Protein AF-A0A973DYG2-F1 (afdb_monomer)

Secondary structure (DSSP, 8-state):
--HHHHHHS-HHHHHHHHHHHHHHTS-HHHHHHHHHHHHHHHHHH-GGGS-SSHHHHHHHHHHHHT-

pLDDT: mean 81.25, std 12.56, range [51.75, 95.94]

Foldseek 3Di:
DLVVVLVPDDPVVNVVLVVVCVVVVHDSSVSVVVVVVVVLVCLVPPLVPDDPDPVSVVSVVVNVVVD

Radius of gyration: 13.35 Å; Cα contacts (8 Å, |Δi|>4): 43; chains: 1; bounding box: 33×29×31 Å

Sequence (67 aa):
MMSDLVDTLPPTHRRMVRHMAQSAGVSEGAIAREILRAYLDLAREAPSALPMDCTKRQALSAVRSAR

Structure (mmCIF, N/CA/C/O backbone):
data_AF-A0A973DYG2-F1
#
_entry.id   AF-A0A973DYG2-F1
#
loop_
_atom_site.group_PDB
_atom_site.id
_atom_site.type_symbol
_atom_site.label_atom_id
_atom_site.label_alt_id
_atom_site.label_comp_id
_atom_site.label_asym_id
_atom_site.label_entity_id
_atom_site.label_seq_id
_atom_site.pdbx_PDB_ins_code
_atom_site.Cartn_x
_atom_site.Cartn_y
_atom_site.Cartn_z
_atom_site.occupancy
_atom_site.B_iso_or_equiv
_atom_site.auth_seq_id
_atom_site.auth_comp_id
_atom_site.auth_asym_id
_atom_site.auth_atom_id
_atom_site.pdbx_PDB_model_num
ATOM 1 N N . MET A 1 1 ? 0.565 -0.952 15.320 1.00 54.12 1 MET A N 1
ATOM 2 C CA . MET A 1 1 ? 1.606 -1.345 14.349 1.00 54.12 1 MET A CA 1
ATOM 3 C C . MET A 1 1 ? 1.203 -1.148 12.888 1.00 54.12 1 MET A C 1
ATOM 5 O O . MET A 1 1 ? 1.950 -0.475 12.202 1.00 54.12 1 MET A O 1
ATOM 9 N N . MET A 1 2 ? 0.052 -1.629 12.379 1.00 57.12 2 MET A N 1
ATOM 10 C CA . MET A 1 2 ? -0.372 -1.285 10.996 1.00 57.12 2 MET A CA 1
ATOM 11 C C . MET A 1 2 ? -1.180 0.024 10.889 1.00 57.12 2 MET A C 1
ATOM 13 O O . MET A 1 2 ? -1.111 0.684 9.856 1.00 57.12 2 MET A O 1
ATOM 17 N N . SER A 1 3 ? -1.893 0.435 11.949 1.00 58.44 3 SER A N 1
ATOM 18 C CA . SER A 1 3 ? -2.487 1.785 12.024 1.00 58.44 3 SER A CA 1
ATOM 19 C C . SER A 1 3 ? -1.419 2.879 11.952 1.00 58.44 3 SER A C 1
ATOM 21 O O . SER A 1 3 ? -1.611 3.859 11.244 1.00 58.44 3 SER A O 1
ATOM 23 N N . ASP A 1 4 ? -0.245 2.642 12.551 1.00 70.38 4 ASP A N 1
ATOM 24 C CA . ASP A 1 4 ? 0.888 3.580 12.525 1.00 70.38 4 ASP A CA 1
ATOM 25 C C . ASP A 1 4 ? 1.376 3.863 11.093 1.00 70.38 4 ASP A C 1
ATOM 27 O O . ASP A 1 4 ? 1.804 4.971 10.776 1.00 70.38 4 ASP A O 1
ATOM 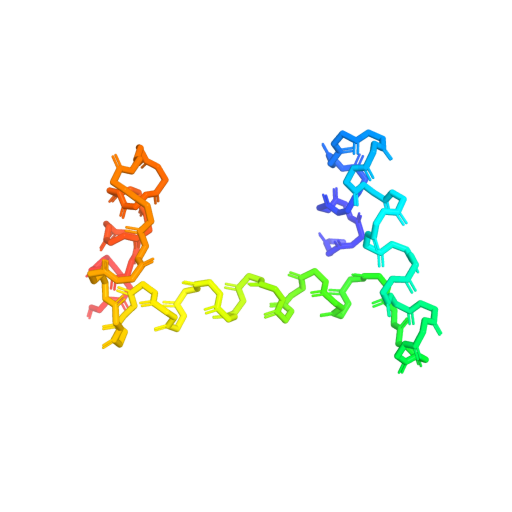31 N N . LEU A 1 5 ? 1.258 2.888 10.183 1.00 75.56 5 LEU A N 1
ATOM 32 C CA . LEU A 1 5 ? 1.598 3.090 8.776 1.00 75.56 5 LEU A CA 1
ATOM 33 C C . LEU A 1 5 ? 0.594 4.029 8.096 1.00 75.56 5 LEU A C 1
ATOM 35 O O . LEU A 1 5 ? 0.990 4.943 7.382 1.00 75.56 5 LEU A O 1
ATOM 39 N N . VAL A 1 6 ? -0.704 3.841 8.335 1.00 81.50 6 VAL A N 1
ATOM 40 C CA . VAL A 1 6 ? -1.745 4.704 7.757 1.00 81.50 6 VAL A CA 1
ATOM 41 C C . VAL A 1 6 ? -1.624 6.135 8.295 1.00 81.50 6 VAL A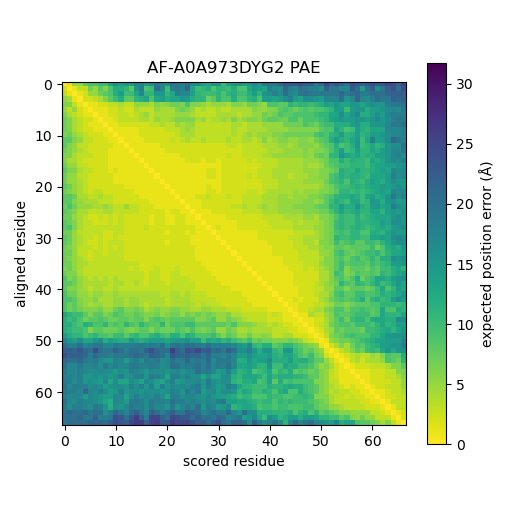 C 1
ATOM 43 O O . VAL A 1 6 ? -1.813 7.099 7.549 1.00 81.50 6 VAL A O 1
ATOM 46 N N . ASP A 1 7 ? -1.212 6.284 9.553 1.00 84.56 7 ASP A N 1
ATOM 47 C CA . ASP A 1 7 ? -1.014 7.582 10.195 1.00 84.56 7 ASP A CA 1
ATOM 48 C C . ASP A 1 7 ? 0.250 8.331 9.755 1.00 84.56 7 ASP A C 1
ATOM 50 O O . ASP A 1 7 ? 0.298 9.561 9.864 1.00 84.56 7 ASP A O 1
ATOM 54 N N . THR A 1 8 ? 1.238 7.634 9.190 1.00 86.12 8 THR A N 1
ATOM 55 C CA . THR A 1 8 ? 2.427 8.260 8.580 1.00 86.12 8 THR A CA 1
ATOM 56 C C . THR A 1 8 ? 2.191 8.700 7.133 1.00 86.12 8 THR A C 1
ATOM 58 O O . THR A 1 8 ? 2.976 9.478 6.590 1.00 86.12 8 THR A O 1
ATOM 61 N N . LEU A 1 9 ? 1.088 8.273 6.503 1.00 83.25 9 LEU A N 1
ATOM 62 C CA . LEU A 1 9 ? 0.747 8.701 5.149 1.00 83.25 9 LEU A CA 1
ATOM 63 C C . LEU A 1 9 ? 0.372 10.191 5.098 1.00 83.25 9 LEU A C 1
ATOM 65 O O . LEU A 1 9 ? -0.310 10.703 6.003 1.00 83.25 9 LEU A O 1
ATOM 69 N N . PRO A 1 10 ? 0.698 10.879 3.984 1.00 91.88 10 PRO A N 1
ATOM 70 C CA . PRO A 1 10 ? 0.194 12.218 3.725 1.00 91.88 10 PRO A CA 1
ATOM 71 C C . PRO A 1 10 ? -1.343 12.270 3.809 1.00 91.88 10 PRO A C 1
ATOM 73 O O . PRO A 1 10 ? -2.014 11.302 3.424 1.00 91.88 10 PRO A O 1
ATOM 76 N N . PRO A 1 11 ? -1.937 13.396 4.249 1.00 89.94 11 PRO A N 1
ATOM 77 C CA . PRO A 1 11 ? -3.372 13.485 4.536 1.00 89.94 11 PRO A CA 1
ATOM 78 C C . PRO A 1 11 ? -4.287 13.065 3.377 1.00 89.94 11 PRO A C 1
ATOM 80 O O . PRO A 1 11 ? -5.358 12.499 3.593 1.00 89.94 11 PRO A O 1
ATOM 83 N N . THR A 1 12 ? -3.882 13.324 2.133 1.00 91.75 12 THR A N 1
ATOM 84 C CA . THR A 1 12 ? -4.640 12.930 0.935 1.00 91.75 12 THR A CA 1
ATOM 85 C C . THR A 1 12 ? -4.682 11.412 0.757 1.00 91.75 12 THR A C 1
ATOM 87 O O . THR A 1 12 ? -5.756 10.853 0.551 1.00 91.75 12 THR A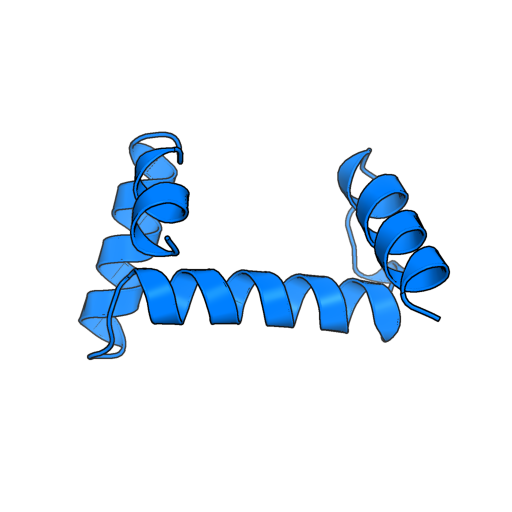 O 1
ATOM 90 N N . HIS A 1 13 ? -3.551 10.724 0.920 1.00 91.19 13 HIS A N 1
ATOM 91 C CA . HIS A 1 13 ? -3.494 9.263 0.814 1.00 91.19 13 HIS A CA 1
ATOM 92 C C . HIS A 1 13 ? -4.203 8.580 1.983 1.00 91.19 13 HIS A C 1
ATOM 94 O O . HIS A 1 13 ? -4.906 7.595 1.782 1.00 91.19 13 HIS A O 1
ATOM 100 N N . ARG A 1 14 ? -4.109 9.149 3.189 1.00 92.06 14 ARG A N 1
ATOM 101 C CA . ARG A 1 14 ? -4.849 8.659 4.357 1.00 92.06 14 ARG A CA 1
ATOM 102 C C . ARG A 1 14 ? -6.360 8.699 4.141 1.00 92.06 14 ARG A C 1
ATOM 104 O O . ARG A 1 14 ? -7.044 7.715 4.402 1.00 92.06 14 ARG A O 1
ATOM 111 N N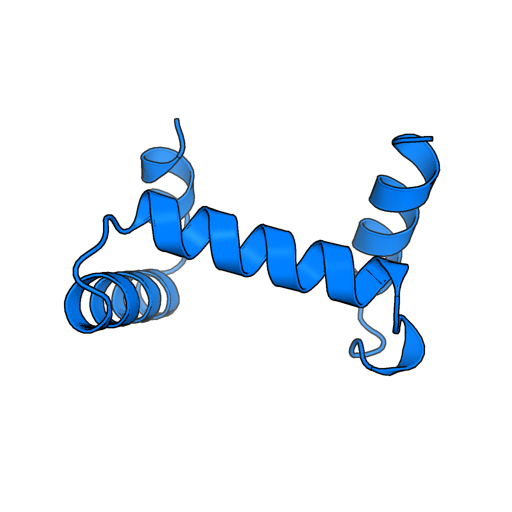 . ARG A 1 15 ? -6.880 9.810 3.601 1.00 93.44 15 ARG A N 1
ATOM 112 C CA . ARG A 1 15 ? -8.302 9.936 3.234 1.00 93.44 15 ARG A CA 1
ATOM 113 C C . ARG A 1 15 ? -8.724 8.880 2.215 1.00 93.44 15 ARG A C 1
ATOM 115 O O . ARG A 1 15 ? -9.788 8.289 2.366 1.00 93.44 15 ARG A O 1
ATOM 122 N N . MET A 1 16 ? -7.876 8.608 1.226 1.00 94.19 16 MET A N 1
ATOM 123 C CA . MET A 1 16 ? -8.124 7.567 0.230 1.00 94.19 16 MET A CA 1
ATOM 124 C C . MET A 1 16 ? -8.188 6.168 0.864 1.00 94.19 16 MET A C 1
ATOM 126 O O . MET A 1 16 ? -9.142 5.435 0.619 1.00 94.19 16 MET A O 1
ATOM 130 N N . VAL A 1 17 ? -7.226 5.812 1.726 1.00 92.62 17 VAL A N 1
ATOM 131 C CA . VAL A 1 17 ? -7.211 4.523 2.446 1.00 92.62 17 VAL A CA 1
ATOM 132 C C . VAL A 1 17 ? -8.448 4.363 3.326 1.00 92.62 17 VAL A C 1
ATOM 134 O O . VAL A 1 17 ? -9.092 3.316 3.284 1.00 92.62 17 VAL A O 1
ATOM 137 N N . ARG A 1 18 ? -8.835 5.416 4.053 1.00 93.81 18 ARG A N 1
ATOM 138 C CA . ARG A 1 18 ? -10.063 5.431 4.855 1.00 93.81 18 ARG A CA 1
ATOM 139 C C . ARG A 1 18 ? -11.308 5.171 4.012 1.00 93.81 18 ARG A C 1
ATOM 141 O O . ARG A 1 18 ? -12.134 4.350 4.394 1.00 93.81 18 ARG A O 1
ATOM 148 N N . HIS A 1 19 ? -11.430 5.826 2.861 1.00 95.88 19 HIS A N 1
ATOM 149 C CA . HIS A 1 19 ? -12.568 5.627 1.964 1.00 95.88 19 HIS A CA 1
ATOM 150 C C . HIS A 1 19 ? -12.635 4.190 1.422 1.00 95.88 19 HIS A C 1
ATOM 152 O O . HIS A 1 19 ? -13.707 3.586 1.394 1.00 95.88 19 HIS A O 1
ATOM 158 N N . MET A 1 20 ? -11.497 3.619 1.017 1.00 95.06 20 MET A N 1
ATOM 159 C CA . MET A 1 20 ? -11.428 2.228 0.552 1.00 95.06 20 MET A CA 1
ATOM 160 C C . MET A 1 20 ? -11.816 1.244 1.660 1.00 95.06 20 MET A C 1
ATOM 162 O O . MET A 1 20 ? -12.601 0.333 1.420 1.00 95.06 20 MET A O 1
ATOM 166 N N . ALA A 1 21 ? -11.327 1.468 2.881 1.00 94.50 21 ALA A N 1
ATOM 167 C CA . ALA A 1 21 ? -11.648 0.640 4.040 1.00 94.50 21 ALA A CA 1
ATOM 168 C C . ALA A 1 21 ? -13.142 0.683 4.379 1.00 94.50 21 ALA A C 1
ATOM 170 O O . ALA A 1 21 ? -13.760 -0.363 4.566 1.00 94.50 21 ALA A O 1
ATOM 171 N N . GLN A 1 22 ? -13.740 1.878 4.360 1.00 95.88 22 GLN A N 1
ATOM 172 C CA . GLN A 1 22 ? -15.182 2.058 4.540 1.00 95.88 22 GLN A CA 1
ATOM 173 C C . GLN A 1 22 ? -15.989 1.353 3.445 1.00 95.88 22 GLN A C 1
ATOM 175 O O . GLN A 1 22 ? -16.936 0.639 3.757 1.00 95.88 22 GLN A O 1
ATOM 180 N N . SER A 1 23 ? -15.590 1.507 2.180 1.00 95.94 23 SER A N 1
ATOM 181 C CA . SER A 1 23 ? -16.286 0.895 1.037 1.00 95.94 23 SER A CA 1
ATOM 182 C C . SER A 1 23 ? -16.229 -0.634 1.070 1.00 95.94 23 SER A C 1
ATOM 184 O O . SER A 1 23 ? -17.186 -1.295 0.683 1.00 95.94 23 SER A O 1
ATOM 186 N N . ALA A 1 24 ? -15.116 -1.197 1.545 1.00 94.00 24 ALA A N 1
ATOM 187 C CA . ALA A 1 24 ? -14.909 -2.638 1.653 1.00 94.00 24 ALA A CA 1
ATOM 188 C C . ALA A 1 24 ? -15.400 -3.237 2.988 1.00 94.00 24 ALA A C 1
ATOM 190 O O . ALA A 1 24 ? -15.361 -4.453 3.153 1.00 94.00 24 ALA A O 1
ATOM 191 N N . GLY A 1 25 ? -15.844 -2.416 3.948 1.00 95.12 25 GLY A N 1
ATOM 192 C CA . GLY A 1 25 ? -16.283 -2.883 5.267 1.00 95.12 25 GLY A CA 1
ATOM 193 C C . GLY A 1 25 ? -15.164 -3.489 6.125 1.00 95.12 25 GLY A C 1
ATOM 194 O O . GLY A 1 25 ? -15.426 -4.343 6.969 1.00 95.12 25 GLY A O 1
ATOM 195 N N . VAL A 1 26 ? -13.914 -3.071 5.915 1.00 94.75 26 VAL A N 1
ATOM 196 C CA . VAL A 1 26 ? -12.734 -3.579 6.638 1.00 94.75 26 VAL A CA 1
ATOM 197 C C . VAL A 1 26 ? -11.977 -2.445 7.335 1.00 94.75 26 VAL A C 1
ATOM 199 O O . VAL A 1 26 ? -12.296 -1.268 7.184 1.00 94.75 26 VAL A O 1
ATOM 202 N N . SER A 1 27 ? -10.950 -2.779 8.122 1.00 92.94 27 SER A N 1
ATOM 203 C CA . SER A 1 27 ? -10.114 -1.767 8.779 1.00 92.94 27 SER A CA 1
ATOM 204 C C . SER A 1 27 ? -9.129 -1.101 7.808 1.00 92.94 27 SER A C 1
ATOM 206 O O . SER A 1 27 ? -8.645 -1.722 6.860 1.00 92.94 27 SER A O 1
ATOM 208 N N . GLU A 1 28 ? -8.757 0.153 8.086 1.00 91.56 28 GLU A N 1
ATOM 209 C CA . GLU A 1 28 ? -7.750 0.897 7.306 1.00 91.56 28 GLU A CA 1
ATOM 210 C C . GLU A 1 28 ? -6.416 0.133 7.209 1.00 91.56 28 GLU A C 1
ATOM 212 O O . GLU A 1 28 ? -5.793 0.073 6.149 1.00 91.56 28 GLU A O 1
ATOM 217 N N . GLY A 1 29 ? -6.012 -0.527 8.300 1.00 89.56 29 GLY A N 1
ATOM 218 C CA . GLY A 1 29 ? -4.806 -1.352 8.340 1.00 89.56 29 GLY A CA 1
ATOM 219 C C . GLY A 1 29 ? -4.894 -2.642 7.512 1.00 89.56 29 GLY A C 1
ATOM 220 O O . GLY A 1 29 ? -3.856 -3.136 7.067 1.00 89.56 29 GLY A O 1
ATOM 221 N N . ALA A 1 30 ? -6.095 -3.191 7.293 1.00 90.06 30 ALA A N 1
ATOM 222 C CA . ALA A 1 30 ? -6.294 -4.335 6.402 1.00 90.06 30 ALA A CA 1
ATOM 223 C C . ALA A 1 30 ? -6.111 -3.915 4.937 1.00 90.06 30 ALA A C 1
ATOM 225 O O . ALA A 1 30 ? -5.297 -4.517 4.240 1.00 90.06 30 ALA A O 1
ATOM 226 N N . ILE A 1 31 ? -6.745 -2.812 4.521 1.00 93.94 31 ILE A N 1
ATOM 227 C CA . ILE A 1 31 ? -6.563 -2.239 3.176 1.00 93.94 31 ILE A CA 1
ATOM 228 C C . ILE A 1 31 ? -5.106 -1.876 2.912 1.00 93.94 31 ILE A C 1
ATOM 230 O O . ILE A 1 31 ? -4.566 -2.228 1.867 1.00 93.94 31 ILE A O 1
ATOM 234 N 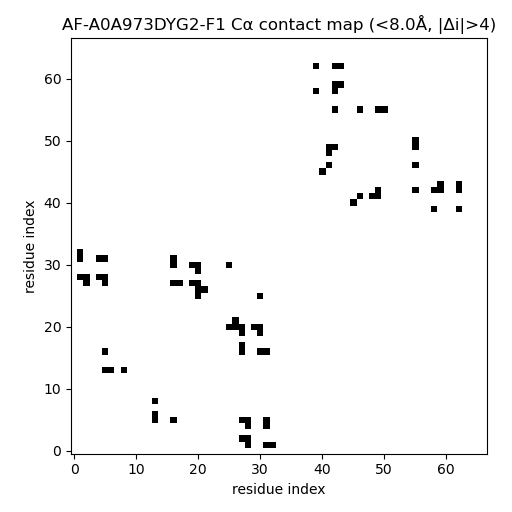N . ALA A 1 32 ? -4.436 -1.206 3.853 1.00 89.88 32 ALA A N 1
ATOM 235 C CA . ALA A 1 32 ? -3.034 -0.832 3.677 1.00 89.88 32 ALA A CA 1
ATOM 236 C C . ALA A 1 32 ? -2.133 -2.057 3.445 1.00 89.88 32 ALA A C 1
ATOM 238 O O . ALA A 1 32 ? -1.233 -2.028 2.604 1.00 89.88 32 ALA A O 1
ATOM 239 N N . ARG A 1 33 ? -2.402 -3.158 4.158 1.00 89.81 33 ARG A N 1
ATOM 240 C CA . ARG A 1 33 ? -1.678 -4.422 3.990 1.00 89.81 33 ARG A CA 1
ATOM 241 C C . ARG A 1 33 ? -1.948 -5.057 2.630 1.00 89.81 33 ARG A C 1
ATOM 243 O O . ARG A 1 33 ? -1.026 -5.585 2.018 1.00 89.81 33 ARG A O 1
ATOM 250 N N . GLU A 1 34 ? -3.188 -5.003 2.167 1.00 91.8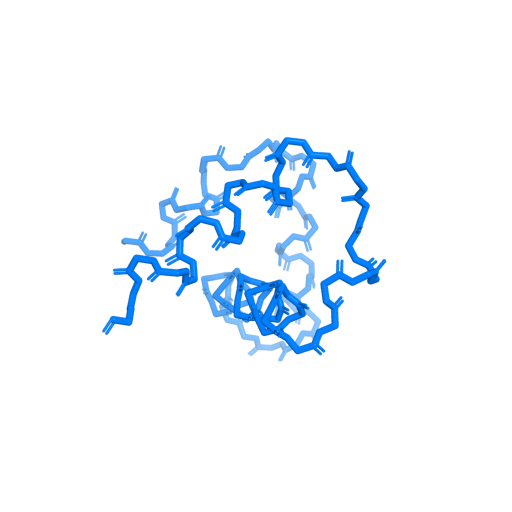1 34 GLU A N 1
ATOM 251 C CA . GLU A 1 34 ? -3.595 -5.566 0.883 1.00 91.81 34 GLU A CA 1
ATOM 252 C C . GLU A 1 34 ? -2.997 -4.793 -0.298 1.00 91.81 34 GLU A C 1
ATOM 254 O O . GLU A 1 34 ? -2.458 -5.406 -1.215 1.00 91.81 34 GLU A O 1
ATOM 259 N N . ILE A 1 35 ? -2.951 -3.459 -0.213 1.00 89.75 35 ILE A N 1
ATOM 260 C CA . ILE A 1 35 ? -2.262 -2.600 -1.190 1.00 89.75 35 ILE A CA 1
ATOM 261 C C . ILE A 1 35 ? -0.773 -2.950 -1.271 1.00 89.75 35 ILE A C 1
ATOM 263 O O . ILE A 1 35 ? -0.236 -3.133 -2.363 1.00 89.75 35 ILE A O 1
ATOM 267 N N . LEU A 1 36 ? -0.097 -3.064 -0.122 1.00 88.25 36 LEU A N 1
ATOM 268 C CA . LEU A 1 36 ? 1.319 -3.437 -0.074 1.00 88.25 36 LEU A CA 1
ATOM 269 C C . LEU A 1 36 ? 1.558 -4.824 -0.668 1.00 88.25 36 LEU A C 1
ATOM 271 O O . LEU A 1 36 ? 2.497 -5.007 -1.440 1.00 88.25 36 LEU A O 1
ATOM 275 N N . ARG A 1 37 ? 0.700 -5.791 -0.333 1.00 89.88 37 ARG A N 1
ATOM 276 C CA . ARG A 1 37 ? 0.780 -7.146 -0.875 1.00 89.88 37 ARG A CA 1
ATOM 277 C C . ARG A 1 37 ? 0.627 -7.143 -2.394 1.00 89.88 37 ARG A C 1
ATOM 279 O O . ARG A 1 37 ? 1.501 -7.665 -3.072 1.00 89.88 37 ARG A O 1
ATOM 286 N N . ALA A 1 38 ? -0.405 -6.483 -2.917 1.00 89.44 38 ALA A N 1
ATOM 287 C CA . ALA A 1 38 ? -0.640 -6.374 -4.353 1.00 89.44 38 ALA A CA 1
ATOM 288 C C . ALA A 1 38 ? 0.541 -5.717 -5.083 1.00 89.44 38 ALA A C 1
ATOM 290 O O . ALA A 1 38 ? 0.947 -6.174 -6.149 1.00 89.44 38 ALA A O 1
ATOM 291 N N . TYR A 1 39 ? 1.140 -4.678 -4.494 1.00 86.00 39 TYR A N 1
ATOM 292 C CA . TYR A 1 39 ? 2.326 -4.034 -5.056 1.00 86.00 39 TYR A CA 1
ATOM 293 C C . TYR A 1 39 ? 3.545 -4.970 -5.098 1.00 86.00 39 TYR A C 1
ATOM 295 O O . TYR A 1 39 ? 4.257 -5.012 -6.102 1.00 86.00 39 TYR A O 1
ATOM 303 N N . LEU A 1 40 ? 3.794 -5.731 -4.028 1.00 86.44 40 LEU A N 1
ATOM 304 C CA . LEU A 1 40 ? 4.904 -6.688 -3.970 1.00 86.44 40 LEU A CA 1
ATOM 305 C C . LEU A 1 40 ? 4.696 -7.872 -4.922 1.00 86.44 40 LEU A C 1
ATOM 307 O O . LEU A 1 40 ? 5.643 -8.279 -5.597 1.00 86.44 40 LEU A O 1
ATOM 311 N N . ASP A 1 41 ? 3.470 -8.383 -5.019 1.00 87.81 41 ASP A N 1
ATOM 312 C CA . ASP A 1 41 ? 3.113 -9.451 -5.954 1.00 87.81 41 ASP A CA 1
ATOM 313 C C . ASP A 1 41 ? 3.301 -8.969 -7.401 1.00 87.81 41 ASP A C 1
ATOM 315 O O . ASP A 1 41 ? 3.957 -9.644 -8.197 1.00 87.81 41 ASP A O 1
ATOM 319 N N . LEU A 1 42 ? 2.875 -7.740 -7.716 1.00 84.44 42 LEU A N 1
ATOM 320 C CA . LEU A 1 42 ? 3.122 -7.114 -9.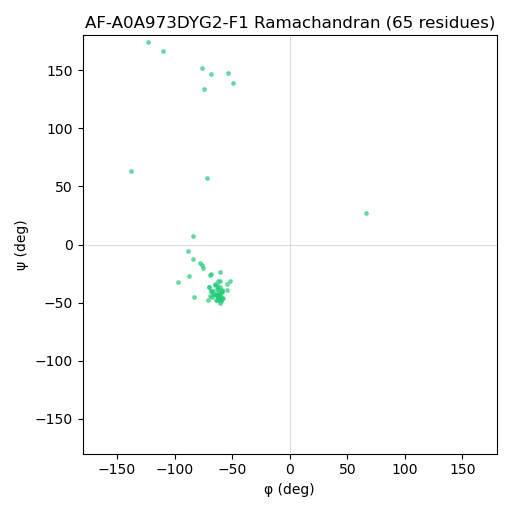017 1.00 84.44 42 LEU A CA 1
ATOM 321 C C . LEU A 1 42 ? 4.623 -6.958 -9.309 1.00 84.44 42 LEU A C 1
ATOM 323 O O . LEU A 1 42 ? 5.070 -7.242 -10.421 1.00 84.44 42 LEU A O 1
ATOM 327 N N . ALA A 1 43 ? 5.420 -6.557 -8.313 1.00 84.19 43 ALA A N 1
ATOM 328 C CA . ALA A 1 43 ? 6.873 -6.450 -8.448 1.00 84.19 43 ALA A CA 1
ATOM 329 C C . ALA A 1 43 ? 7.549 -7.795 -8.742 1.00 84.19 43 ALA A C 1
ATOM 331 O O . ALA A 1 43 ? 8.575 -7.829 -9.425 1.00 84.19 43 ALA A O 1
ATOM 332 N N . ARG A 1 44 ? 6.986 -8.893 -8.228 1.00 82.81 44 ARG A N 1
ATOM 333 C CA . ARG A 1 44 ? 7.506 -10.248 -8.415 1.00 82.81 44 ARG A CA 1
ATOM 334 C C . ARG A 1 44 ? 7.066 -10.862 -9.741 1.00 82.81 44 ARG A C 1
ATOM 336 O O . ARG A 1 44 ? 7.884 -11.477 -10.418 1.00 82.81 44 ARG A O 1
ATOM 343 N N . GLU A 1 45 ? 5.793 -10.720 -10.091 1.00 87.12 45 GLU A N 1
ATOM 344 C CA . GLU A 1 45 ? 5.156 -11.485 -11.170 1.00 87.12 45 GLU A CA 1
ATOM 345 C C . GLU A 1 45 ? 5.101 -10.724 -12.495 1.00 87.12 45 GLU A C 1
ATOM 347 O O . GLU A 1 45 ? 5.243 -11.327 -13.556 1.00 87.12 45 GLU A O 1
ATOM 352 N N . ALA A 1 46 ? 4.966 -9.397 -12.456 1.00 84.50 46 ALA A N 1
ATOM 353 C CA . ALA A 1 46 ? 4.909 -8.559 -13.651 1.00 84.50 46 ALA A CA 1
ATOM 354 C C . ALA A 1 46 ? 5.738 -7.275 -13.471 1.00 84.50 46 ALA A C 1
ATOM 356 O O . ALA A 1 46 ? 5.211 -6.161 -13.543 1.00 84.50 46 ALA A O 1
ATOM 357 N N . PRO A 1 47 ? 7.066 -7.389 -13.284 1.00 78.12 47 PRO A N 1
ATOM 358 C CA . PRO A 1 47 ? 7.921 -6.239 -13.004 1.00 78.12 47 PRO A CA 1
ATOM 359 C C . PRO A 1 47 ? 7.915 -5.190 -14.124 1.00 78.12 47 PRO A C 1
ATOM 361 O O . PRO A 1 47 ? 8.203 -4.024 -13.869 1.00 78.12 47 PRO A O 1
ATOM 364 N N . SER A 1 48 ? 7.593 -5.553 -15.368 1.00 80.44 48 SER A N 1
ATOM 365 C CA . SER A 1 48 ? 7.456 -4.606 -16.484 1.00 80.44 48 SER A CA 1
ATOM 366 C C . SER A 1 48 ? 6.245 -3.675 -16.349 1.00 80.44 48 SER A C 1
ATOM 368 O O . SER A 1 48 ? 6.311 -2.565 -16.867 1.00 80.44 48 SER A O 1
ATOM 370 N N . ALA A 1 49 ? 5.197 -4.073 -15.618 1.00 80.06 49 ALA A N 1
ATOM 371 C CA . ALA A 1 49 ? 4.007 -3.255 -15.377 1.00 80.06 49 ALA A CA 1
ATOM 372 C C . ALA A 1 49 ? 4.238 -2.146 -14.335 1.00 80.06 49 ALA A C 1
ATOM 374 O O . ALA A 1 49 ? 3.468 -1.190 -14.268 1.00 80.06 49 ALA A O 1
ATOM 375 N N . LEU A 1 50 ? 5.302 -2.247 -13.528 1.00 74.56 50 LEU A N 1
ATOM 376 C CA . LEU A 1 50 ? 5.664 -1.192 -12.588 1.00 74.56 50 LEU A CA 1
ATOM 377 C C . LEU A 1 50 ? 6.298 0.004 -13.314 1.00 74.56 50 LEU A C 1
ATOM 379 O O . LEU A 1 50 ? 7.251 -0.209 -14.086 1.00 74.56 50 LEU A O 1
ATOM 383 N N . PRO A 1 51 ? 5.870 1.244 -12.994 1.00 69.94 51 PRO A N 1
ATOM 384 C CA . PRO A 1 51 ? 6.554 2.460 -13.419 1.00 69.94 51 PRO A CA 1
ATOM 385 C C . PRO A 1 51 ? 8.051 2.360 -13.119 1.00 69.94 51 PRO A C 1
ATOM 387 O O . PRO A 1 51 ? 8.455 1.821 -12.086 1.00 69.94 51 PRO A O 1
ATOM 390 N N . MET A 1 52 ? 8.885 2.823 -14.047 1.00 61.41 52 MET A N 1
ATOM 391 C CA . MET A 1 52 ? 10.351 2.787 -13.965 1.00 61.41 52 MET A CA 1
ATOM 392 C C . MET A 1 52 ? 10.893 3.800 -12.939 1.00 61.41 52 MET A C 1
ATOM 394 O O . MET A 1 52 ? 11.723 4.643 -13.256 1.00 61.41 52 MET A O 1
ATOM 398 N N . ASP A 1 53 ? 10.460 3.693 -11.686 1.00 61.22 53 ASP A N 1
ATOM 399 C CA . ASP A 1 53 ? 10.793 4.655 -10.637 1.00 61.22 53 ASP A CA 1
ATOM 400 C C . ASP A 1 53 ? 11.748 4.044 -9.601 1.00 61.22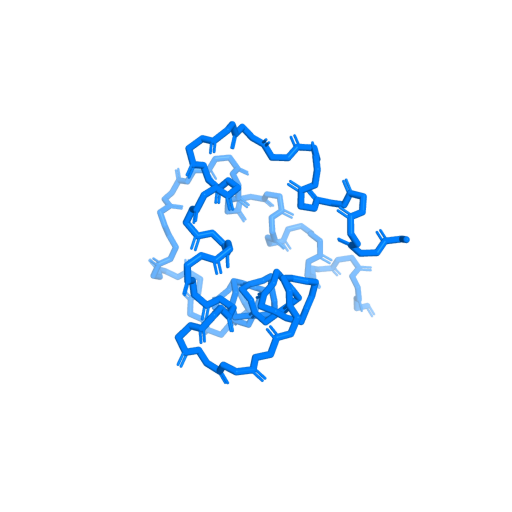 53 ASP A C 1
ATOM 402 O O . ASP A 1 53 ? 11.951 2.827 -9.529 1.00 61.22 53 ASP A O 1
ATOM 406 N N . CYS A 1 54 ? 12.351 4.881 -8.749 1.00 59.91 54 CYS A N 1
ATOM 407 C CA . CYS A 1 54 ? 13.210 4.432 -7.642 1.00 59.91 54 CYS A CA 1
ATOM 408 C C . CYS A 1 54 ? 12.531 3.365 -6.760 1.00 59.91 54 CYS A C 1
ATOM 410 O O . CYS A 1 54 ? 13.193 2.440 -6.285 1.00 59.91 54 CYS A O 1
ATOM 412 N N . THR A 1 55 ? 11.205 3.435 -6.636 1.00 66.81 55 THR A N 1
ATOM 413 C CA . THR A 1 55 ? 10.351 2.483 -5.917 1.00 66.81 55 THR A CA 1
ATOM 414 C C . THR A 1 55 ? 10.380 1.081 -6.530 1.00 66.81 55 THR A C 1
ATOM 416 O O . THR A 1 55 ? 10.375 0.093 -5.799 1.00 66.81 55 THR A O 1
ATOM 419 N N . LYS A 1 56 ? 10.495 0.964 -7.860 1.00 66.81 56 LYS A N 1
ATOM 420 C CA . LYS A 1 56 ? 10.645 -0.322 -8.559 1.00 66.81 56 LYS A CA 1
ATOM 421 C C . LYS A 1 56 ? 11.980 -0.981 -8.227 1.00 66.81 56 LYS A C 1
ATOM 423 O O . LYS A 1 56 ? 12.020 -2.176 -7.949 1.00 66.81 56 LYS A O 1
ATOM 428 N N . ARG A 1 57 ? 13.075 -0.209 -8.195 1.00 65.75 57 ARG A N 1
ATOM 429 C CA . ARG A 1 57 ? 14.404 -0.720 -7.801 1.00 65.75 57 ARG A CA 1
ATOM 430 C C . ARG A 1 57 ? 14.418 -1.216 -6.355 1.00 65.75 57 ARG A C 1
ATOM 432 O O . ARG A 1 57 ? 14.930 -2.303 -6.103 1.00 65.75 57 ARG A O 1
ATOM 439 N N . GLN A 1 58 ? 13.832 -0.456 -5.429 1.00 70.38 58 GLN A N 1
ATOM 440 C CA . GLN A 1 58 ? 13.743 -0.854 -4.019 1.00 70.38 58 GLN A CA 1
ATOM 441 C C . GLN A 1 58 ? 12.848 -2.085 -3.822 1.00 70.38 58 GLN A C 1
ATOM 443 O O . GLN A 1 58 ? 13.243 -3.007 -3.114 1.00 70.38 58 GLN A O 1
ATOM 448 N N . ALA A 1 59 ? 11.700 -2.153 -4.505 1.00 68.31 59 ALA A N 1
ATOM 449 C CA . ALA A 1 59 ? 10.802 -3.307 -4.453 1.00 68.31 59 ALA A CA 1
ATOM 450 C C . ALA A 1 59 ? 11.478 -4.584 -4.973 1.00 68.31 59 ALA A C 1
ATOM 452 O O . ALA A 1 59 ? 11.470 -5.610 -4.298 1.00 68.31 59 ALA A O 1
ATOM 453 N N . LEU A 1 60 ? 12.140 -4.507 -6.132 1.00 69.38 60 LEU A N 1
ATOM 454 C CA . LEU A 1 60 ? 12.895 -5.630 -6.691 1.00 69.38 60 LEU A CA 1
ATOM 455 C C . LEU A 1 60 ? 14.053 -6.061 -5.783 1.00 69.38 60 LEU A C 1
ATOM 457 O O . LEU A 1 60 ? 14.324 -7.255 -5.671 1.00 69.38 60 LEU A O 1
ATOM 46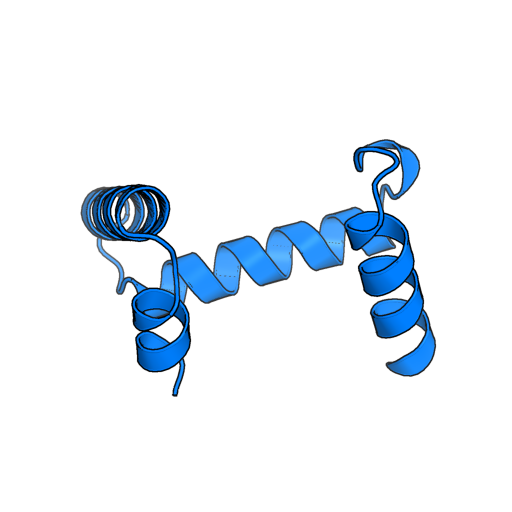1 N N . SER A 1 61 ? 14.731 -5.113 -5.129 1.00 73.50 61 SER A N 1
ATOM 462 C CA . SER A 1 61 ? 15.779 -5.425 -4.152 1.00 73.50 61 SER A CA 1
ATOM 463 C C . SER A 1 61 ? 15.215 -6.165 -2.939 1.00 73.50 61 SER A C 1
ATOM 465 O O . SER A 1 61 ? 15.761 -7.196 -2.560 1.00 73.50 61 SER A O 1
ATOM 467 N N . ALA A 1 62 ? 14.113 -5.682 -2.359 1.00 69.44 62 ALA A N 1
ATOM 468 C CA . ALA A 1 62 ? 13.479 -6.307 -1.199 1.00 69.44 62 ALA A CA 1
ATOM 469 C C . ALA A 1 62 ? 12.988 -7.732 -1.509 1.00 69.44 62 ALA A C 1
ATOM 471 O O . ALA A 1 62 ? 13.205 -8.642 -0.715 1.00 69.44 62 ALA A O 1
ATOM 472 N N . VAL A 1 63 ? 12.404 -7.946 -2.693 1.00 69.88 63 VAL A N 1
ATOM 473 C CA . VAL A 1 63 ? 11.976 -9.279 -3.151 1.00 69.88 63 VAL A CA 1
ATOM 474 C C . VAL A 1 63 ? 13.166 -10.231 -3.318 1.00 69.88 63 VAL A C 1
ATOM 476 O O . VAL A 1 63 ? 13.057 -11.404 -2.976 1.00 69.88 63 VAL A O 1
ATOM 479 N N . ARG A 1 64 ? 14.314 -9.750 -3.816 1.00 69.94 64 ARG A N 1
ATOM 480 C CA . ARG A 1 64 ? 15.528 -10.575 -3.957 1.00 69.94 64 ARG A CA 1
ATOM 481 C C . ARG A 1 64 ? 16.163 -10.939 -2.616 1.00 69.94 64 ARG A C 1
ATOM 483 O O . ARG A 1 64 ? 16.672 -12.044 -2.502 1.00 69.94 64 ARG A O 1
ATOM 490 N N . SER A 1 65 ? 16.145 -10.035 -1.637 1.00 64.88 65 SER A N 1
ATOM 491 C CA . SER A 1 65 ? 16.714 -10.266 -0.299 1.00 64.88 65 SER A CA 1
ATOM 492 C C . SER A 1 65 ? 15.834 -11.125 0.614 1.00 64.88 65 SER A C 1
ATOM 494 O O . SER A 1 65 ? 16.315 -11.605 1.632 1.00 64.88 65 SER A O 1
ATOM 496 N N . ALA A 1 66 ? 14.555 -11.309 0.278 1.00 58.34 66 ALA A N 1
ATOM 497 C CA . ALA A 1 66 ? 13.629 -12.178 1.010 1.00 58.34 66 ALA A CA 1
ATOM 498 C C . ALA A 1 66 ? 13.716 -13.662 0.591 1.00 58.34 66 ALA A C 1
ATOM 500 O O . ALA A 1 66 ? 12.867 -14.461 0.988 1.00 58.34 66 ALA A O 1
ATOM 501 N N . ARG A 1 67 ? 14.698 -14.013 -0.244 1.00 51.75 67 ARG A N 1
ATOM 502 C CA . ARG A 1 67 ? 14.941 -15.348 -0.791 1.00 51.75 67 ARG A CA 1
ATOM 503 C C . ARG A 1 67 ? 16.256 -15.892 -0.255 1.00 51.75 67 ARG A C 1
ATOM 505 O O . ARG A 1 67 ? 16.298 -17.116 -0.020 1.00 51.75 67 ARG A O 1
#

Nearest PDB structures (foldseek):
  1sg2-assembly1_C  TM=3.906E-01  e=7.780E+00  Escherichia coli

Mean predicted aligned error: 7.79 Å

Solvent-accessible surface area (backbone atoms only — not comparable to full-atom values): 3874 Å² total; per-residue (Å²): 117,55,58,57,54,52,71,69,40,58,71,71,59,33,52,50,44,46,52,52,8,61,75,68,74,50,52,48,41,54,48,54,50,50,54,52,49,53,52,52,50,38,47,71,76,42,51,84,79,50,67,96,43,74,64,46,58,52,48,49,47,53,60,60,74,76,108